Protein AF-A0A0K8Q9N0-F1 (afdb_monomer_lite)

Sequence (59 aa):
MAEKASGGVQSVERVFELLELITDAGGDVTLSELSSSTDLPLPTIHRLLRTLVTLGYIR

pLDDT: mean 89.54, std 12.49, range [42.53, 97.56]

Foldseek 3Di:
DDPPPPDDDVLVVVLVVLVVVCVVVVNDDDLVRSVVVDPDDSVSVVVSVVVCVVVVNHD

Secondary structure (DSSP, 8-state):
-----TT--HHHHHHHHHHHHHHHTTT---HHHHHHHSS--HHHHHHHHHHHHHHTS--

Radius of gyration: 11.86 Å; chains: 1; bounding box: 29×26×22 Å

Structure (mmCIF, N/CA/C/O backbone):
data_AF-A0A0K8Q9N0-F1
#
_entry.id   AF-A0A0K8Q9N0-F1
#
loop_
_atom_site.group_PDB
_atom_site.id
_atom_site.type_symbol
_atom_site.label_atom_id
_atom_site.label_alt_id
_atom_site.label_comp_id
_atom_site.label_asym_id
_atom_site.label_entity_id
_atom_site.label_seq_id
_atom_site.pdbx_PDB_ins_code
_atom_site.Cartn_x
_atom_site.Cartn_y
_atom_site.Cartn_z
_atom_site.occupancy
_atom_site.B_iso_or_equiv
_atom_site.auth_seq_id
_atom_site.auth_comp_id
_atom_site.auth_asym_id
_atom_site.auth_atom_id
_atom_site.pdbx_PDB_model_num
ATOM 1 N N . MET A 1 1 ? 17.736 -17.294 5.795 1.00 42.53 1 MET A N 1
ATOM 2 C CA . MET A 1 1 ? 17.670 -16.532 4.531 1.00 42.53 1 MET A CA 1
ATOM 3 C C . MET A 1 1 ? 16.643 -17.247 3.674 1.00 42.53 1 MET A C 1
ATOM 5 O O . MET A 1 1 ? 16.952 -18.319 3.177 1.00 42.53 1 MET A O 1
ATOM 9 N N . ALA A 1 2 ? 15.392 -16.779 3.676 1.00 47.81 2 ALA A N 1
ATOM 10 C CA . ALA A 1 2 ? 14.310 -17.454 2.962 1.00 47.81 2 ALA A CA 1
ATOM 11 C C . ALA A 1 2 ? 14.627 -17.452 1.460 1.00 47.81 2 ALA A C 1
ATOM 13 O O . ALA A 1 2 ? 14.935 -16.399 0.899 1.00 47.81 2 ALA A O 1
ATOM 14 N N . GLU A 1 3 ? 14.625 -18.632 0.841 1.00 52.53 3 GLU A N 1
ATOM 15 C CA . GLU A 1 3 ? 14.755 -18.777 -0.605 1.00 52.53 3 GLU A CA 1
ATOM 16 C C . GLU A 1 3 ? 13.692 -17.905 -1.277 1.00 52.53 3 GLU A C 1
ATOM 18 O O . GLU A 1 3 ? 12.498 -18.064 -1.026 1.00 52.53 3 GLU A O 1
ATOM 23 N N . LYS A 1 4 ? 14.117 -16.959 -2.124 1.00 60.72 4 LYS A N 1
ATOM 24 C CA . LYS A 1 4 ? 13.194 -16.281 -3.035 1.00 60.72 4 LYS A CA 1
ATOM 25 C C . LYS A 1 4 ? 12.568 -17.363 -3.907 1.00 60.72 4 LYS A C 1
ATOM 27 O O . LYS A 1 4 ? 13.241 -17.894 -4.789 1.00 60.72 4 LYS A O 1
ATOM 32 N N . ALA A 1 5 ? 11.304 -17.689 -3.654 1.00 61.06 5 ALA A N 1
ATOM 33 C CA . ALA A 1 5 ? 10.522 -18.555 -4.516 1.00 61.06 5 ALA A CA 1
ATOM 34 C C . ALA A 1 5 ? 10.582 -17.977 -5.938 1.00 61.06 5 ALA A C 1
ATOM 36 O O . ALA A 1 5 ? 10.046 -16.907 -6.214 1.00 61.06 5 ALA A O 1
ATOM 37 N N . SER A 1 6 ? 11.291 -18.654 -6.842 1.00 63.06 6 SER A N 1
ATOM 38 C CA . SER A 1 6 ? 11.639 -18.138 -8.175 1.00 63.06 6 SER A CA 1
ATOM 39 C C . SER A 1 6 ? 10.451 -18.098 -9.160 1.00 63.06 6 SER A C 1
ATOM 41 O O . SER A 1 6 ? 10.649 -18.177 -10.372 1.00 63.06 6 SER A O 1
ATOM 43 N N . GLY A 1 7 ? 9.216 -17.996 -8.665 1.00 76.00 7 GLY A N 1
ATOM 44 C CA . GLY A 1 7 ? 7.992 -18.046 -9.471 1.00 76.00 7 GLY A CA 1
ATOM 45 C C . GLY A 1 7 ? 6.902 -17.046 -9.082 1.00 76.00 7 GLY A C 1
ATOM 46 O O . GLY A 1 7 ? 5.880 -16.994 -9.761 1.00 76.00 7 GLY A O 1
ATOM 47 N N . GLY A 1 8 ? 7.085 -16.257 -8.018 1.00 81.38 8 GLY A N 1
ATOM 48 C CA . GLY A 1 8 ? 6.098 -15.269 -7.581 1.00 81.38 8 GLY A CA 1
ATOM 49 C C . GLY A 1 8 ? 6.136 -13.974 -8.397 1.00 81.38 8 GLY A C 1
ATOM 50 O O . GLY A 1 8 ? 7.197 -13.498 -8.808 1.00 81.38 8 GLY A O 1
ATOM 51 N N . VAL A 1 9 ? 4.966 -13.370 -8.631 1.00 93.75 9 VAL A N 1
ATOM 52 C CA . VAL A 1 9 ? 4.888 -12.012 -9.185 1.00 93.75 9 VAL A CA 1
ATOM 53 C C . VAL A 1 9 ? 5.184 -11.032 -8.056 1.00 93.75 9 VAL A C 1
ATOM 55 O O . VAL A 1 9 ? 4.328 -10.772 -7.213 1.00 93.75 9 VAL A O 1
ATOM 58 N N . GLN A 1 10 ? 6.382 -10.448 -8.070 1.00 91.81 10 GLN A N 1
ATOM 59 C CA . GLN A 1 10 ? 6.871 -9.575 -6.999 1.00 91.81 10 GLN A CA 1
ATOM 60 C C . GLN A 1 10 ? 5.879 -8.464 -6.620 1.00 91.81 10 GLN A C 1
ATOM 62 O O . GLN A 1 10 ? 5.713 -8.167 -5.445 1.00 91.81 10 GLN A O 1
ATOM 67 N N . SER A 1 11 ? 5.181 -7.852 -7.583 1.00 92.75 11 SER A N 1
ATOM 68 C CA . SER A 1 11 ? 4.204 -6.797 -7.276 1.00 92.75 11 SER A CA 1
ATOM 69 C C . SER A 1 11 ? 3.022 -7.291 -6.445 1.00 92.75 11 SER A C 1
ATOM 71 O O . SER A 1 11 ? 2.493 -6.522 -5.653 1.00 92.75 11 SER A O 1
ATOM 73 N N . VAL A 1 12 ? 2.613 -8.551 -6.616 1.00 94.31 12 VAL A N 1
ATOM 74 C CA . VAL A 1 12 ? 1.537 -9.163 -5.828 1.00 94.31 12 VAL A CA 1
ATOM 75 C C . VAL A 1 12 ? 2.024 -9.406 -4.404 1.00 94.31 12 VAL A C 1
ATOM 77 O O . VAL A 1 12 ? 1.350 -8.999 -3.466 1.00 94.31 12 VAL A O 1
ATOM 80 N N . GLU A 1 13 ? 3.229 -9.955 -4.240 1.00 94.44 13 GLU A N 1
ATOM 81 C CA . GLU A 1 13 ? 3.852 -10.147 -2.921 1.00 94.44 13 GLU A CA 1
ATOM 82 C C . GLU A 1 13 ? 3.927 -8.828 -2.140 1.00 94.44 13 GLU A C 1
ATOM 84 O O . GLU A 1 13 ? 3.514 -8.769 -0.988 1.00 94.44 13 GLU A O 1
ATOM 89 N N . ARG A 1 14 ? 4.364 -7.739 -2.790 1.00 95.31 14 ARG A N 1
ATOM 90 C CA . ARG A 1 14 ? 4.450 -6.412 -2.153 1.00 95.31 14 ARG A CA 1
ATOM 91 C C . ARG A 1 14 ? 3.098 -5.824 -1.782 1.00 95.31 14 ARG A C 1
ATOM 93 O O . ARG A 1 14 ? 3.000 -5.097 -0.802 1.00 95.31 14 ARG A O 1
ATOM 100 N N . VAL A 1 15 ? 2.065 -6.095 -2.574 1.00 96.50 15 VAL A N 1
ATOM 101 C CA . V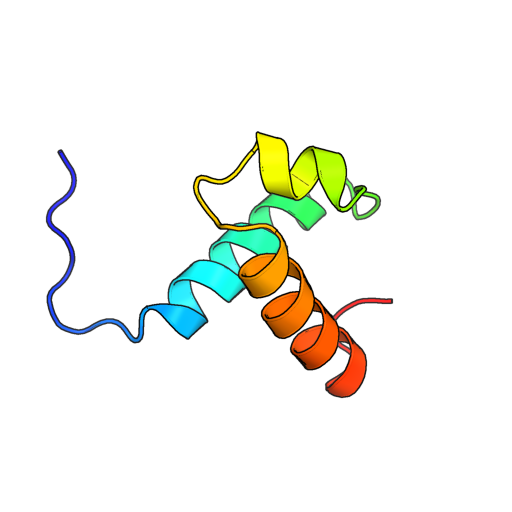AL A 1 15 ? 0.705 -5.663 -2.240 1.00 96.50 15 VAL A CA 1
ATOM 102 C C . VAL A 1 15 ? 0.224 -6.365 -0.975 1.00 96.50 15 VAL A C 1
ATOM 104 O O . VAL A 1 15 ? -0.304 -5.694 -0.096 1.00 96.50 15 VAL A O 1
ATOM 107 N N . PHE A 1 16 ? 0.436 -7.677 -0.862 1.00 95.94 16 PHE A N 1
ATOM 108 C CA . PHE A 1 16 ? 0.034 -8.422 0.331 1.00 95.94 16 PHE A CA 1
ATOM 109 C C . PHE A 1 16 ? 0.852 -8.035 1.566 1.00 95.94 16 PHE A C 1
ATOM 111 O O . PHE A 1 16 ? 0.252 -7.799 2.607 1.00 95.94 16 PHE A O 1
ATOM 118 N N . GLU A 1 17 ? 2.165 -7.827 1.428 1.00 95.44 17 GLU A N 1
ATOM 119 C CA . GLU A 1 17 ? 3.022 -7.278 2.494 1.00 95.44 17 GLU A CA 1
ATOM 120 C C . GLU A 1 17 ? 2.459 -5.952 3.048 1.00 95.44 17 GLU A C 1
ATOM 122 O O . GLU A 1 17 ? 2.339 -5.769 4.256 1.00 95.44 17 GLU A O 1
ATOM 127 N N . LEU A 1 18 ? 2.041 -5.029 2.171 1.00 95.62 18 LEU A N 1
ATOM 128 C CA . LEU A 1 18 ? 1.445 -3.757 2.595 1.00 95.62 18 LEU A CA 1
ATOM 129 C C . LEU A 1 18 ? 0.077 -3.931 3.274 1.00 95.62 18 LEU A C 1
ATOM 131 O O . LEU A 1 18 ? -0.216 -3.221 4.233 1.00 95.62 18 LEU A O 1
ATOM 135 N N . LEU A 1 19 ? -0.769 -4.842 2.784 1.00 95.75 19 LEU A N 1
ATOM 136 C CA . LEU A 1 19 ? -2.093 -5.099 3.364 1.00 95.75 19 LEU A CA 1
ATOM 137 C C . LEU A 1 19 ? -2.004 -5.738 4.754 1.00 95.75 19 LEU A C 1
ATOM 139 O O . LEU A 1 19 ? -2.802 -5.397 5.628 1.00 95.75 19 LEU A O 1
ATOM 143 N N . GLU A 1 20 ? -1.035 -6.627 4.967 1.00 95.44 20 GLU A N 1
ATOM 144 C CA . GLU A 1 20 ? -0.744 -7.212 6.278 1.00 95.44 20 GLU A CA 1
ATOM 145 C C . GLU A 1 20 ? -0.348 -6.119 7.274 1.00 95.44 20 GLU A C 1
ATOM 147 O O . GLU A 1 20 ? -0.983 -5.996 8.316 1.00 95.44 20 GLU A O 1
ATOM 152 N N . LEU A 1 21 ? 0.577 -5.227 6.899 1.00 95.50 21 LEU A N 1
ATOM 153 C CA . LEU A 1 21 ? 0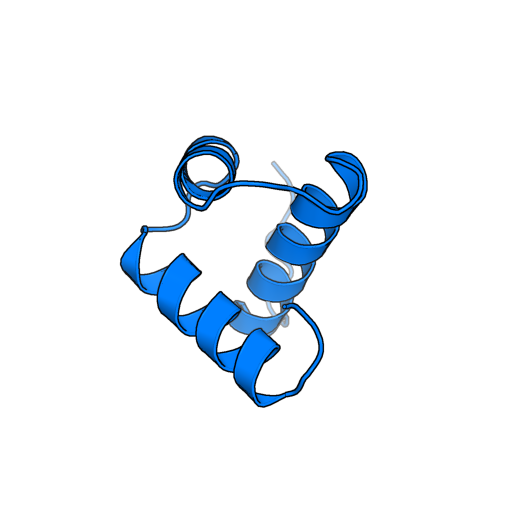.985 -4.100 7.747 1.00 95.50 21 LEU A CA 1
ATOM 154 C C . LEU A 1 21 ? -0.172 -3.156 8.106 1.00 95.50 21 LEU A C 1
ATOM 156 O O . LEU A 1 21 ? -0.269 -2.707 9.246 1.00 95.50 21 LEU A O 1
ATOM 160 N N . ILE A 1 22 ? -1.059 -2.853 7.150 1.00 94.62 22 ILE A N 1
ATOM 161 C CA . ILE A 1 22 ? -2.262 -2.043 7.408 1.00 94.62 22 ILE A CA 1
ATOM 162 C C . ILE A 1 22 ? -3.178 -2.753 8.414 1.00 94.62 22 ILE A C 1
ATOM 164 O O . ILE A 1 22 ? -3.720 -2.123 9.322 1.00 94.62 22 ILE A O 1
ATOM 168 N N . THR A 1 23 ? -3.353 -4.064 8.256 1.00 94.31 23 THR A N 1
ATOM 169 C CA . THR A 1 23 ? -4.237 -4.867 9.108 1.00 94.31 23 THR A CA 1
ATOM 170 C C . THR A 1 23 ? -3.677 -4.998 10.524 1.00 94.31 23 THR A C 1
ATOM 172 O O . THR A 1 23 ? -4.420 -4.813 11.487 1.00 94.31 23 THR A O 1
ATOM 175 N N . ASP A 1 24 ? -2.370 -5.226 10.660 1.00 94.38 24 ASP A N 1
ATOM 176 C CA . ASP A 1 24 ? -1.666 -5.304 11.945 1.00 94.38 24 ASP A CA 1
ATOM 177 C C . ASP A 1 24 ? -1.721 -3.977 12.719 1.00 94.38 24 ASP A C 1
ATOM 179 O O . ASP A 1 24 ? -1.771 -3.972 13.950 1.00 94.38 24 ASP A O 1
ATOM 183 N N . ALA A 1 25 ? -1.782 -2.846 12.007 1.00 92.94 25 ALA A N 1
ATOM 184 C CA . ALA A 1 25 ? -1.978 -1.514 12.582 1.00 92.94 25 ALA A CA 1
ATOM 185 C C . ALA A 1 25 ? -3.445 -1.200 12.956 1.00 92.94 25 ALA A C 1
ATOM 187 O O . ALA A 1 25 ? -3.738 -0.115 13.452 1.00 92.94 25 ALA A O 1
ATOM 188 N N . GLY A 1 26 ? -4.385 -2.125 12.733 1.00 91.12 26 GLY A N 1
ATOM 189 C CA . GLY A 1 26 ? -5.808 -1.916 13.020 1.00 91.12 26 GLY A CA 1
ATOM 190 C C . GLY A 1 26 ? -6.570 -1.151 11.933 1.00 91.12 26 GLY A C 1
ATOM 191 O O . GLY A 1 26 ? -7.678 -0.683 12.186 1.00 91.12 26 GLY A O 1
ATOM 192 N N . GLY A 1 27 ? -6.010 -1.043 10.725 1.00 88.81 27 GLY A N 1
ATOM 193 C CA . GLY A 1 27 ? -6.655 -0.430 9.560 1.0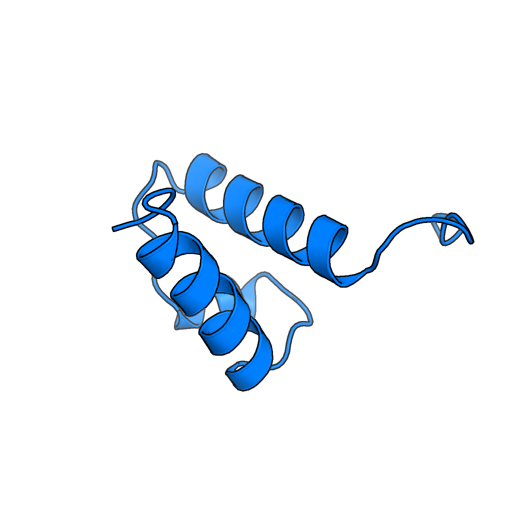0 88.81 27 GLY A CA 1
ATOM 194 C C . GLY A 1 27 ? -6.310 1.040 9.321 1.00 88.81 27 GLY A C 1
ATOM 195 O O . GLY A 1 27 ? -6.588 1.538 8.233 1.00 88.81 27 GLY A O 1
ATOM 196 N N . ASP A 1 28 ? -5.659 1.705 10.277 1.00 89.25 28 ASP A N 1
ATOM 197 C CA . ASP A 1 28 ? -5.212 3.092 10.156 1.00 89.25 28 ASP A CA 1
ATOM 198 C C . ASP A 1 28 ? -3.680 3.151 10.225 1.00 89.25 28 ASP A C 1
ATOM 200 O O . ASP A 1 28 ? -3.077 2.934 11.273 1.00 89.25 28 ASP A O 1
ATOM 204 N N . VAL A 1 29 ? -3.038 3.449 9.092 1.00 93.75 29 VAL A N 1
ATOM 205 C CA . VAL A 1 29 ? -1.579 3.592 8.998 1.00 93.75 29 VAL A CA 1
ATOM 206 C C . VAL A 1 29 ? -1.212 4.692 8.008 1.00 93.75 29 VAL A C 1
ATOM 208 O O . VAL A 1 29 ? -1.855 4.878 6.972 1.00 93.75 29 VAL A O 1
ATOM 211 N N . THR A 1 30 ? -0.160 5.441 8.312 1.00 92.00 30 THR A N 1
ATOM 212 C CA . THR A 1 30 ? 0.354 6.488 7.432 1.00 92.00 30 THR A CA 1
ATOM 213 C C . THR A 1 30 ? 1.326 5.931 6.389 1.00 92.00 30 THR A C 1
ATOM 215 O O . THR A 1 30 ? 1.995 4.914 6.575 1.00 92.00 30 THR A O 1
ATOM 218 N N . LEU A 1 31 ? 1.480 6.656 5.278 1.00 91.38 31 LEU A N 1
ATOM 219 C CA . LEU A 1 31 ? 2.487 6.358 4.249 1.00 91.38 31 LEU A CA 1
ATOM 220 C C . LEU A 1 31 ? 3.916 6.292 4.809 1.00 91.38 31 LEU A C 1
ATOM 222 O O . LEU A 1 31 ? 4.708 5.459 4.374 1.00 91.38 31 LEU A O 1
ATOM 226 N N . SER A 1 32 ? 4.246 7.170 5.758 1.00 90.88 32 SER A N 1
ATOM 227 C CA . SER A 1 32 ? 5.572 7.217 6.379 1.00 90.88 32 SER A CA 1
ATOM 228 C C . SER A 1 32 ? 5.836 5.992 7.253 1.00 90.88 32 SER A C 1
ATOM 230 O O . SER A 1 32 ? 6.950 5.472 7.241 1.00 90.88 32 SER A O 1
ATOM 232 N N . GLU A 1 33 ? 4.822 5.502 7.968 1.00 92.25 33 GLU A N 1
ATOM 233 C CA . GLU A 1 33 ? 4.911 4.264 8.749 1.00 92.25 33 GLU A CA 1
ATOM 234 C C . GLU A 1 33 ? 5.084 3.053 7.828 1.00 92.25 33 GLU A C 1
ATOM 236 O O . GLU A 1 33 ? 6.021 2.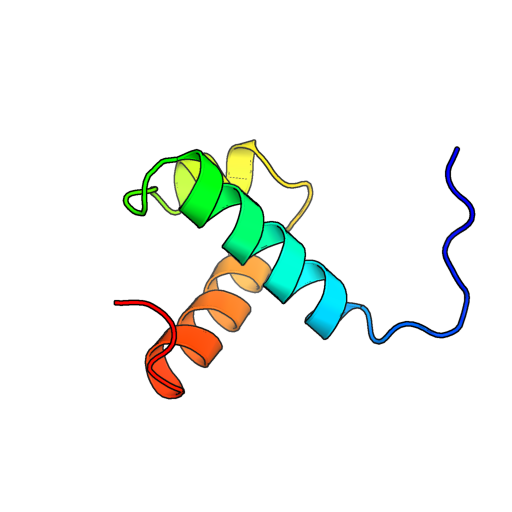284 8.017 1.00 92.25 33 GLU A O 1
ATOM 241 N N . LEU A 1 34 ? 4.295 2.944 6.751 1.00 93.06 34 LEU A N 1
ATOM 242 C CA . LEU A 1 34 ? 4.469 1.883 5.746 1.00 93.06 34 LEU A CA 1
ATOM 243 C C . LEU A 1 34 ? 5.859 1.906 5.096 1.00 93.06 34 LEU A C 1
ATOM 245 O O . LEU A 1 34 ? 6.470 0.860 4.880 1.00 93.06 34 LEU A O 1
ATOM 249 N N . SER A 1 35 ? 6.383 3.095 4.795 1.00 92.75 35 SER A N 1
ATOM 250 C CA . SER A 1 35 ? 7.732 3.248 4.241 1.00 92.75 35 SER A CA 1
ATOM 251 C C . SER A 1 35 ? 8.838 2.943 5.248 1.00 92.75 35 SER A C 1
ATOM 253 O O . SER A 1 35 ? 9.950 2.651 4.824 1.00 92.75 35 SER A O 1
ATOM 255 N 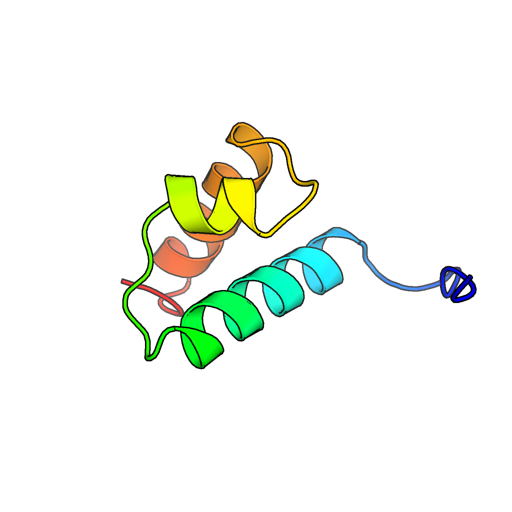N . SER A 1 36 ? 8.565 3.051 6.548 1.00 93.81 36 SER A N 1
ATOM 256 C CA . SER A 1 36 ? 9.529 2.717 7.603 1.00 93.81 36 SER A CA 1
ATOM 257 C C . SER A 1 36 ? 9.494 1.228 7.956 1.00 93.81 36 SER A C 1
ATOM 259 O O . SER A 1 36 ? 10.498 0.686 8.406 1.00 93.81 36 SER A O 1
ATOM 261 N N . SER A 1 37 ? 8.354 0.570 7.730 1.00 93.25 37 SER A N 1
ATOM 262 C CA . SER A 1 37 ? 8.139 -0.859 7.986 1.00 93.25 37 SER A CA 1
ATOM 263 C C . SER A 1 37 ? 8.426 -1.762 6.781 1.00 93.25 37 SER A C 1
ATOM 265 O O . SER A 1 37 ? 8.337 -2.979 6.910 1.00 93.25 37 SER A O 1
ATOM 267 N N . THR A 1 38 ? 8.766 -1.199 5.617 1.00 93.25 38 THR A N 1
ATOM 268 C CA . THR A 1 38 ? 9.109 -1.958 4.403 1.00 93.25 3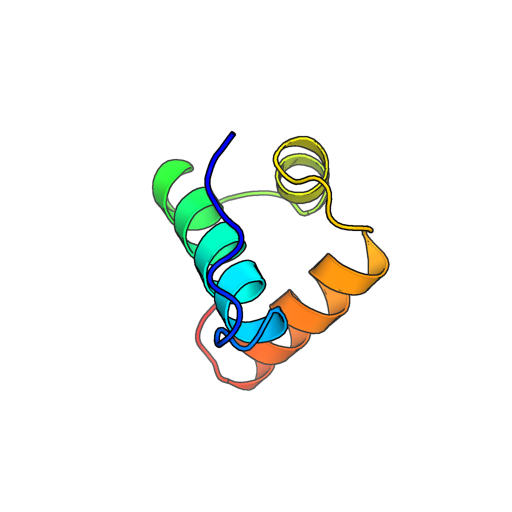8 THR A CA 1
ATOM 269 C C . THR A 1 38 ? 10.405 -1.447 3.783 1.00 93.25 38 THR A C 1
ATOM 271 O O . THR A 1 38 ? 10.725 -0.267 3.869 1.00 93.25 38 THR A O 1
ATOM 274 N N . ASP A 1 39 ? 11.105 -2.307 3.041 1.00 92.31 39 ASP A N 1
ATOM 275 C CA . ASP A 1 39 ? 12.255 -1.903 2.212 1.00 92.31 39 ASP A CA 1
ATOM 276 C C . ASP A 1 39 ? 11.826 -1.317 0.847 1.00 92.31 39 ASP A C 1
ATOM 278 O O . ASP A 1 39 ? 12.591 -1.303 -0.125 1.00 92.31 39 ASP A O 1
ATOM 282 N N . LEU A 1 40 ? 10.566 -0.889 0.717 1.00 93.44 40 LEU A N 1
ATOM 283 C CA . LEU A 1 40 ? 10.021 -0.393 -0.540 1.00 93.44 40 LEU A CA 1
ATOM 284 C C . LEU A 1 40 ? 10.279 1.109 -0.703 1.00 93.44 40 LEU A C 1
ATOM 286 O O . LEU A 1 40 ? 9.974 1.895 0.191 1.00 93.44 40 LEU A O 1
ATOM 290 N N . PRO A 1 41 ? 10.740 1.561 -1.886 1.00 93.06 41 PRO A N 1
ATOM 291 C CA . PRO A 1 41 ? 10.799 2.986 -2.179 1.00 93.06 41 PRO A CA 1
ATOM 292 C C . PRO A 1 41 ? 9.409 3.627 -2.093 1.00 93.06 41 PRO A C 1
ATOM 294 O O . PRO A 1 41 ? 8.442 3.092 -2.644 1.00 93.06 41 PRO A O 1
ATOM 297 N N . LEU A 1 42 ? 9.320 4.826 -1.512 1.00 93.88 42 LEU A N 1
ATOM 298 C CA . LEU A 1 42 ? 8.065 5.573 -1.372 1.00 93.88 42 LEU A CA 1
ATOM 299 C C . LEU A 1 42 ? 7.257 5.698 -2.692 1.00 93.88 42 LEU A C 1
ATOM 301 O O . LEU A 1 42 ? 6.047 5.461 -2.666 1.00 93.88 42 LEU A O 1
ATOM 305 N N . PRO A 1 43 ? 7.864 5.954 -3.877 1.00 95.50 43 PRO A N 1
ATOM 306 C CA . PRO A 1 43 ? 7.124 5.958 -5.147 1.00 95.50 43 PRO A CA 1
ATOM 307 C C . PRO A 1 43 ? 6.466 4.614 -5.491 1.00 95.50 43 PRO A C 1
ATOM 309 O O . PRO A 1 43 ? 5.411 4.583 -6.127 1.00 95.50 43 PRO A O 1
ATOM 312 N N . THR A 1 44 ? 7.070 3.498 -5.080 1.00 96.50 44 THR A N 1
ATOM 313 C CA . THR A 1 44 ? 6.506 2.157 -5.265 1.00 96.50 44 THR A CA 1
ATOM 314 C C . THR A 1 44 ? 5.286 1.976 -4.374 1.00 96.50 44 THR A C 1
ATOM 316 O O . THR A 1 44 ? 4.234 1.602 -4.889 1.00 96.50 44 THR A O 1
ATOM 319 N N . ILE A 1 45 ? 5.386 2.332 -3.088 1.00 96.06 45 ILE A N 1
ATOM 320 C CA . ILE A 1 45 ? 4.262 2.279 -2.141 1.00 96.06 45 ILE A CA 1
ATOM 321 C C . ILE A 1 45 ? 3.088 3.109 -2.675 1.00 96.06 45 ILE A C 1
ATOM 323 O O . ILE A 1 45 ? 1.981 2.592 -2.806 1.00 96.06 45 ILE A O 1
ATOM 327 N N . HIS A 1 46 ? 3.334 4.348 -3.116 1.00 95.38 46 HIS A N 1
ATOM 328 C CA . HIS A 1 46 ? 2.294 5.191 -3.717 1.00 95.38 46 HIS A CA 1
ATOM 329 C C . HIS A 1 46 ? 1.601 4.541 -4.918 1.00 95.38 46 HIS A C 1
ATOM 331 O O . HIS A 1 46 ? 0.378 4.609 -5.032 1.00 95.38 46 HIS A O 1
ATOM 337 N N . ARG A 1 47 ? 2.354 3.926 -5.838 1.00 96.00 47 ARG A N 1
ATOM 338 C CA . ARG A 1 47 ? 1.774 3.279 -7.027 1.00 96.00 47 ARG A CA 1
ATOM 339 C C . ARG A 1 47 ? 0.905 2.079 -6.654 1.00 96.00 47 ARG A C 1
ATOM 341 O O . ARG A 1 47 ? -0.158 1.904 -7.254 1.00 96.00 47 ARG A O 1
ATOM 348 N N . LEU A 1 48 ? 1.341 1.283 -5.679 1.00 96.81 48 LEU A N 1
ATOM 349 C CA . LEU A 1 48 ? 0.589 0.130 -5.188 1.00 96.81 48 LEU A CA 1
ATOM 350 C C . LEU A 1 48 ? -0.687 0.578 -4.468 1.00 96.81 48 LEU A C 1
ATOM 352 O O . LEU A 1 48 ? -1.776 0.178 -4.876 1.00 96.81 48 LEU A O 1
ATOM 356 N N . LEU A 1 49 ? -0.580 1.491 -3.498 1.00 95.56 49 LEU A N 1
ATOM 357 C CA . LEU A 1 49 ? -1.737 2.017 -2.769 1.00 95.56 49 LEU A CA 1
ATOM 358 C C . LEU A 1 49 ? -2.729 2.709 -3.707 1.00 95.56 49 LEU A C 1
ATOM 360 O O . LEU A 1 49 ? -3.920 2.435 -3.646 1.00 95.56 49 LEU A O 1
ATOM 364 N N . ARG A 1 50 ? -2.266 3.524 -4.663 1.00 96.19 50 ARG A N 1
ATOM 365 C CA . ARG A 1 50 ? -3.152 4.137 -5.668 1.00 96.19 50 ARG A CA 1
ATOM 366 C C . ARG A 1 50 ? -3.935 3.091 -6.466 1.00 96.19 50 ARG A C 1
ATOM 368 O O . ARG A 1 50 ? -5.097 3.324 -6.796 1.00 96.19 50 ARG A O 1
ATOM 375 N N . THR A 1 51 ? -3.315 1.955 -6.783 1.00 97.44 51 THR A N 1
ATOM 376 C CA . THR A 1 51 ? -3.997 0.846 -7.465 1.00 97.44 51 THR A CA 1
ATOM 377 C C . THR A 1 51 ? -5.067 0.238 -6.561 1.00 97.44 51 THR A C 1
ATOM 379 O O . THR A 1 51 ? -6.203 0.085 -6.992 1.00 97.44 51 THR A O 1
ATOM 382 N N . LEU A 1 52 ? -4.742 -0.024 -5.293 1.00 96.19 52 LEU A N 1
ATOM 383 C CA . LEU A 1 52 ? -5.687 -0.563 -4.312 1.00 96.19 52 LEU A CA 1
ATOM 384 C C . LEU A 1 52 ? -6.864 0.384 -4.034 1.00 96.19 52 LEU A C 1
ATOM 386 O O . LEU A 1 52 ? -7.996 -0.085 -3.976 1.00 96.19 52 LEU A O 1
ATOM 390 N N . VAL A 1 53 ? -6.626 1.699 -3.949 1.00 95.69 53 VAL A N 1
ATOM 391 C CA . VAL A 1 53 ? -7.686 2.722 -3.849 1.00 95.69 53 VAL A CA 1
ATOM 392 C C . VAL A 1 53 ? -8.587 2.671 -5.080 1.00 95.69 53 VAL A C 1
ATOM 394 O O . VAL A 1 53 ? -9.805 2.639 -4.959 1.00 95.69 53 VAL A O 1
ATOM 397 N N . THR A 1 54 ? -7.995 2.621 -6.279 1.00 97.56 54 THR A N 1
ATOM 398 C CA . THR A 1 54 ? -8.753 2.578 -7.543 1.00 97.56 54 THR A CA 1
ATOM 399 C C . THR A 1 54 ? -9.629 1.326 -7.639 1.00 97.56 54 THR A C 1
ATOM 401 O O . THR A 1 54 ? -10.722 1.380 -8.193 1.00 97.56 54 THR A O 1
ATOM 404 N N . LEU A 1 55 ? -9.159 0.204 -7.091 1.00 97.19 55 LEU A N 1
ATOM 405 C CA . LEU A 1 55 ? -9.891 -1.061 -7.037 1.00 97.19 55 LEU A CA 1
ATOM 406 C C . LEU A 1 55 ? -10.876 -1.151 -5.855 1.00 97.19 55 LEU A C 1
ATOM 408 O O . LEU A 1 55 ? -11.667 -2.088 -5.808 1.00 97.19 55 LEU A O 1
ATOM 412 N N . GLY A 1 56 ? -10.846 -0.198 -4.918 1.00 96.00 56 GLY A N 1
ATOM 413 C CA . GLY A 1 56 ? -11.737 -0.157 -3.756 1.00 96.00 56 GLY A CA 1
ATOM 414 C C . GLY A 1 56 ? -11.324 -1.050 -2.581 1.00 96.00 56 GLY A C 1
ATOM 415 O O . GLY A 1 56 ? -12.156 -1.332 -1.725 1.00 96.00 56 GLY A O 1
ATOM 416 N N . TYR A 1 57 ? -10.066 -1.499 -2.523 1.00 93.81 57 TYR A N 1
ATOM 417 C CA . TYR A 1 57 ? -9.558 -2.328 -1.418 1.00 93.81 57 TYR A CA 1
ATOM 418 C C . TYR A 1 57 ? -9.115 -1.519 -0.192 1.00 93.81 57 TYR A C 1
ATOM 420 O O . TYR A 1 57 ? -9.107 -2.055 0.910 1.00 93.81 57 TYR A O 1
ATOM 428 N N . ILE A 1 58 ? -8.740 -0.249 -0.374 1.00 91.06 58 ILE A N 1
ATOM 429 C CA . ILE A 1 58 ? -8.318 0.667 0.699 1.00 91.06 58 ILE A CA 1
ATOM 430 C C . ILE A 1 58 ? -8.952 2.051 0.483 1.00 91.06 58 ILE A C 1
ATOM 432 O O . ILE A 1 58 ? -9.302 2.385 -0.654 1.00 91.06 58 ILE A O 1
ATOM 436 N N . ARG A 1 59 ? -9.089 2.854 1.548 1.00 87.75 59 ARG A N 1
ATOM 437 C CA . ARG A 1 59 ? -9.684 4.203 1.516 1.00 87.75 59 ARG A CA 1
ATOM 438 C C . ARG A 1 59 ? -8.850 5.232 2.262 1.00 87.75 59 ARG A C 1
ATOM 440 O O . ARG A 1 59 ? -8.191 4.826 3.238 1.00 87.75 59 ARG A O 1
#